Protein AF-A0A0F0HI13-F1 (afdb_monomer_lite)

Structure (mmCIF, N/CA/C/O backbone):
data_AF-A0A0F0HI13-F1
#
_entry.id   AF-A0A0F0HI13-F1
#
loop_
_atom_site.group_PDB
_atom_site.id
_atom_site.type_symbol
_atom_site.label_atom_id
_atom_site.label_alt_id
_atom_site.label_comp_id
_atom_site.label_asym_id
_atom_site.label_entity_id
_atom_site.label_seq_id
_atom_site.pdbx_PDB_ins_code
_atom_site.Cartn_x
_atom_site.Cartn_y
_atom_site.Cartn_z
_atom_site.occupancy
_atom_site.B_iso_or_equiv
_atom_site.auth_seq_id
_atom_site.auth_comp_id
_atom_site.auth_asym_id
_atom_site.auth_atom_id
_atom_site.pdbx_PDB_model_num
ATOM 1 N N . MET A 1 1 ? 26.342 11.929 -11.368 1.00 48.34 1 MET A N 1
ATOM 2 C CA . MET A 1 1 ? 26.048 12.139 -9.928 1.00 48.34 1 MET A CA 1
ATOM 3 C C . MET A 1 1 ? 24.817 13.023 -9.690 1.00 48.34 1 MET A C 1
ATOM 5 O O . MET A 1 1 ? 24.295 13.022 -8.588 1.00 48.34 1 MET A O 1
ATOM 9 N N . THR A 1 2 ? 24.311 13.731 -10.706 1.00 52.81 2 THR A N 1
ATOM 10 C CA . THR A 1 2 ? 23.126 14.609 -10.640 1.00 52.81 2 THR A CA 1
ATOM 11 C C . THR A 1 2 ? 21.781 13.887 -10.816 1.00 52.81 2 THR A C 1
ATOM 13 O O . THR A 1 2 ? 20.737 14.492 -10.602 1.00 52.81 2 THR A O 1
ATOM 16 N N . SER A 1 3 ? 21.779 12.604 -11.191 1.00 61.59 3 SER A N 1
ATOM 17 C CA . SER A 1 3 ? 20.562 11.848 -11.516 1.00 61.59 3 SER A CA 1
ATOM 18 C C . SER A 1 3 ? 19.782 11.339 -10.298 1.00 61.59 3 SER A C 1
ATOM 20 O O . SER A 1 3 ? 18.561 11.277 -10.363 1.00 61.59 3 SER A O 1
ATOM 22 N N . GLY A 1 4 ? 20.455 11.005 -9.189 1.00 66.81 4 GLY A N 1
ATOM 23 C CA . GLY A 1 4 ? 19.796 10.444 -7.998 1.00 66.81 4 GLY A CA 1
ATOM 24 C C . GLY A 1 4 ? 18.893 11.455 -7.289 1.00 66.81 4 GLY A C 1
ATOM 25 O O . GLY A 1 4 ? 17.694 11.247 -7.171 1.00 66.81 4 GLY A O 1
ATOM 26 N N . TRP A 1 5 ? 19.447 12.619 -6.950 1.00 77.50 5 TRP A N 1
ATOM 27 C CA . TRP A 1 5 ? 18.736 13.668 -6.211 1.00 77.50 5 TRP A CA 1
ATOM 28 C C . TRP A 1 5 ? 17.525 14.237 -6.959 1.00 77.50 5 TRP A C 1
ATOM 30 O O . TRP A 1 5 ? 16.534 14.614 -6.340 1.00 77.50 5 TRP A O 1
ATOM 40 N N . ALA A 1 6 ? 17.588 14.295 -8.293 1.00 78.88 6 ALA A N 1
ATOM 41 C CA . ALA A 1 6 ? 16.457 14.719 -9.113 1.00 78.88 6 ALA A CA 1
ATOM 42 C C . ALA A 1 6 ? 15.305 13.701 -9.055 1.00 78.88 6 ALA A C 1
ATOM 44 O O . ALA A 1 6 ? 14.146 14.097 -8.940 1.00 78.88 6 ALA A O 1
ATOM 45 N N . ALA A 1 7 ? 15.617 12.401 -9.081 1.00 75.25 7 ALA A N 1
ATOM 46 C CA . ALA A 1 7 ? 14.622 11.342 -8.932 1.00 75.25 7 ALA A CA 1
ATOM 47 C C . ALA A 1 7 ? 13.991 11.350 -7.530 1.00 75.25 7 ALA A C 1
ATOM 49 O O . ALA A 1 7 ? 12.770 11.244 -7.410 1.00 75.25 7 ALA A O 1
ATOM 50 N N . ASP A 1 8 ? 14.797 11.567 -6.487 1.00 80.12 8 ASP A N 1
ATOM 51 C CA . ASP A 1 8 ? 14.316 11.697 -5.107 1.00 80.12 8 ASP A CA 1
ATOM 52 C C . ASP A 1 8 ? 13.393 12.912 -4.925 1.00 80.12 8 ASP A C 1
ATOM 54 O O . ASP A 1 8 ? 12.356 12.812 -4.265 1.00 80.12 8 ASP A O 1
ATOM 58 N N . LEU A 1 9 ? 13.711 14.052 -5.555 1.00 85.25 9 LEU A N 1
ATOM 59 C CA . LEU A 1 9 ? 12.842 15.234 -5.537 1.00 85.25 9 LEU A CA 1
ATOM 60 C C . LEU A 1 9 ? 11.496 14.965 -6.210 1.00 85.25 9 LEU A C 1
ATOM 62 O O . LEU A 1 9 ? 10.455 15.358 -5.684 1.00 85.25 9 LEU A O 1
ATOM 66 N N . VAL A 1 10 ? 11.511 14.301 -7.367 1.00 82.81 10 VAL A N 1
ATOM 67 C CA . VAL A 1 10 ? 10.290 13.949 -8.103 1.00 82.81 10 VAL A CA 1
ATOM 68 C C . VAL A 1 10 ? 9.428 12.997 -7.275 1.00 82.81 10 VAL A C 1
ATOM 70 O O . VAL A 1 10 ? 8.232 13.242 -7.121 1.00 82.81 10 VAL A O 1
ATOM 73 N N . LEU A 1 11 ? 10.032 11.973 -6.665 1.00 75.12 11 LEU A N 1
ATOM 74 C CA . LEU A 1 11 ? 9.355 11.061 -5.740 1.00 75.12 11 LEU A CA 1
ATOM 75 C C . LEU A 1 11 ? 8.727 11.808 -4.562 1.00 75.12 11 LEU A C 1
ATOM 77 O O . LEU A 1 11 ? 7.538 11.638 -4.288 1.00 75.12 11 LEU A O 1
ATOM 81 N N . GLY A 1 12 ? 9.497 12.677 -3.905 1.00 76.00 12 GLY A N 1
ATOM 82 C CA . GLY A 1 12 ? 9.010 13.500 -2.802 1.00 76.00 12 GLY A CA 1
ATOM 83 C C . GLY A 1 12 ? 7.833 14.384 -3.213 1.00 76.00 12 GLY A C 1
ATOM 84 O O . GLY A 1 12 ? 6.848 14.478 -2.483 1.00 76.00 12 GLY A O 1
ATOM 85 N N . CYS A 1 13 ? 7.887 14.975 -4.408 1.00 82.12 13 CYS A N 1
ATOM 86 C CA . CYS A 1 13 ? 6.826 15.828 -4.935 1.00 82.12 13 CYS A CA 1
ATOM 87 C C . CYS A 1 13 ? 5.531 15.043 -5.201 1.00 82.12 13 CYS A C 1
ATOM 89 O O . CYS A 1 13 ? 4.450 15.496 -4.824 1.00 82.12 13 CYS A O 1
ATOM 91 N N . ILE A 1 14 ? 5.631 13.837 -5.772 1.00 78.25 14 ILE A N 1
ATOM 92 C CA . ILE A 1 14 ? 4.474 12.958 -6.007 1.00 78.25 14 ILE A CA 1
ATOM 93 C C . ILE A 1 14 ? 3.833 12.533 -4.681 1.00 78.25 14 ILE A C 1
ATOM 95 O O . ILE A 1 14 ? 2.609 12.573 -4.550 1.00 78.25 14 ILE A O 1
ATOM 99 N N . VAL A 1 15 ? 4.641 12.178 -3.676 1.00 78.56 15 VAL A N 1
ATOM 100 C CA . VAL A 1 15 ? 4.142 11.843 -2.333 1.00 78.56 15 VAL A CA 1
ATOM 101 C C . VAL A 1 15 ? 3.471 13.063 -1.686 1.00 78.56 15 VAL A C 1
ATOM 103 O O . VAL A 1 15 ? 2.384 12.956 -1.122 1.00 78.56 15 VAL A O 1
ATOM 106 N N . LEU A 1 16 ? 4.056 14.254 -1.800 1.00 78.25 16 LEU A N 1
ATOM 107 C CA . LEU A 1 16 ? 3.472 15.469 -1.230 1.00 78.25 16 LEU A CA 1
ATOM 108 C C . LEU A 1 16 ? 2.124 15.818 -1.886 1.00 78.25 16 LEU A C 1
ATOM 110 O O . LEU A 1 16 ? 1.153 16.139 -1.194 1.00 78.25 16 LEU A O 1
ATOM 114 N N . LEU A 1 17 ? 2.053 15.715 -3.216 1.00 76.00 17 LEU A N 1
ATOM 115 C CA . LEU A 1 17 ? 0.839 15.950 -3.995 1.00 76.00 17 LEU A CA 1
ATOM 116 C C . LEU A 1 17 ? -0.242 14.919 -3.664 1.00 76.00 17 LEU A C 1
ATOM 118 O O . LEU A 1 17 ? -1.359 15.305 -3.327 1.00 76.00 17 LEU A O 1
ATOM 122 N N . GLY A 1 18 ? 0.089 13.625 -3.673 1.00 71.19 18 GLY A N 1
ATOM 123 C CA . GLY A 1 18 ? -0.846 12.561 -3.307 1.00 71.19 18 GLY A CA 1
ATOM 124 C C . GLY A 1 18 ? -1.405 12.740 -1.894 1.00 71.19 18 GLY A C 1
ATOM 125 O O . GLY A 1 18 ? -2.604 12.562 -1.672 1.00 71.19 18 GLY A O 1
ATOM 126 N N . ALA A 1 19 ? -0.563 13.141 -0.935 1.00 71.19 19 ALA A N 1
ATOM 127 C CA . ALA A 1 19 ? -0.983 13.343 0.452 1.00 71.19 19 ALA A CA 1
ATOM 128 C C . ALA A 1 19 ? -1.896 14.570 0.592 1.00 71.19 19 ALA A C 1
ATOM 130 O O . ALA A 1 19 ? -2.893 14.526 1.316 1.00 71.19 19 ALA A O 1
ATOM 131 N N . SER A 1 20 ? -1.594 15.640 -0.147 1.00 71.31 20 SER A N 1
ATOM 132 C CA . SER A 1 20 ? -2.413 16.854 -0.202 1.00 71.31 20 SER A CA 1
ATOM 133 C C . SER A 1 20 ? -3.788 16.580 -0.815 1.00 71.31 20 SER A C 1
ATOM 135 O O . SER A 1 20 ? -4.802 17.016 -0.269 1.00 71.31 20 SER A O 1
ATOM 137 N N . VAL A 1 21 ? -3.848 15.790 -1.894 1.00 66.06 21 VAL A N 1
ATOM 138 C CA . VAL A 1 21 ? -5.112 15.374 -2.519 1.00 66.06 21 VAL A CA 1
ATOM 139 C C . VAL A 1 21 ? -5.912 14.458 -1.593 1.00 66.06 21 VAL A C 1
ATOM 141 O O . VAL A 1 21 ? -7.113 14.670 -1.452 1.00 66.06 21 VAL A O 1
ATOM 144 N N . GLN A 1 22 ? -5.283 13.515 -0.878 1.00 71.06 22 GLN A N 1
ATOM 145 C CA . GLN A 1 22 ? -5.995 12.708 0.124 1.00 71.06 22 GLN A CA 1
ATOM 146 C C . GLN A 1 22 ? -6.589 13.572 1.243 1.00 71.06 22 GLN A C 1
ATOM 148 O O . GLN A 1 22 ? -7.711 13.326 1.688 1.00 71.06 22 GLN A O 1
ATOM 153 N N . ARG A 1 23 ? -5.864 14.608 1.679 1.00 68.50 23 ARG A N 1
ATOM 154 C CA . ARG A 1 23 ? -6.336 15.563 2.690 1.00 68.50 23 ARG A CA 1
ATOM 155 C C . ARG A 1 23 ? -7.511 16.420 2.216 1.00 68.50 23 ARG A C 1
ATOM 157 O O . ARG A 1 23 ? -8.378 16.713 3.033 1.00 68.50 23 ARG A O 1
ATOM 164 N N . LEU A 1 24 ? -7.520 16.837 0.949 1.00 66.50 24 LEU A N 1
ATOM 165 C CA . LEU A 1 24 ? -8.520 17.758 0.392 1.00 66.50 24 LEU A CA 1
ATOM 166 C C . LEU A 1 24 ? -9.748 17.045 -0.189 1.00 66.50 24 LEU A C 1
ATOM 168 O O . LEU A 1 24 ? -10.864 17.524 -0.019 1.00 66.50 24 LEU A O 1
ATOM 172 N N . ALA A 1 25 ? -9.552 15.913 -0.868 1.00 62.06 25 ALA A N 1
ATOM 173 C CA . ALA A 1 25 ? -10.591 15.223 -1.633 1.00 62.06 25 ALA A CA 1
ATOM 174 C C . ALA A 1 25 ? -11.164 13.984 -0.927 1.00 62.06 25 ALA A C 1
ATOM 176 O O . ALA A 1 25 ? -12.161 13.437 -1.388 1.00 62.06 25 ALA A O 1
ATOM 177 N N . VAL A 1 26 ? -10.535 13.508 0.160 1.00 59.25 26 VAL A N 1
ATOM 178 C CA . VAL A 1 26 ? -10.877 12.227 0.821 1.00 59.25 26 VAL A CA 1
ATOM 179 C C . VAL A 1 26 ? -10.771 11.028 -0.151 1.00 59.25 26 VAL A C 1
ATOM 181 O O . VAL A 1 26 ? -11.333 9.960 0.067 1.00 59.25 26 VAL A O 1
ATOM 184 N N . ILE A 1 27 ? -10.006 11.186 -1.237 1.00 65.19 27 ILE A N 1
ATOM 185 C CA . ILE A 1 27 ? -9.635 10.124 -2.180 1.00 65.19 27 ILE A CA 1
ATOM 186 C C . ILE A 1 27 ? -8.320 9.508 -1.689 1.00 65.19 27 ILE A C 1
ATOM 188 O O . ILE A 1 27 ? -7.405 10.232 -1.307 1.00 65.19 27 ILE A O 1
ATOM 192 N N . GLY A 1 28 ? -8.203 8.179 -1.663 1.00 67.69 28 GLY A N 1
ATOM 193 C CA . GLY A 1 28 ? -7.002 7.511 -1.148 1.00 67.69 28 GLY A CA 1
ATOM 194 C C . GLY A 1 28 ? -5.725 7.918 -1.897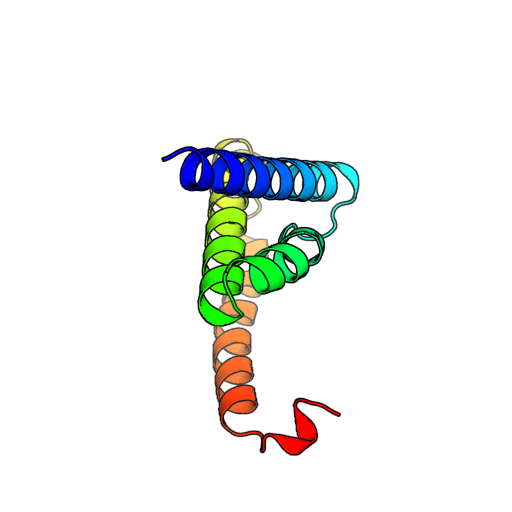 1.00 67.69 28 GLY A C 1
ATOM 195 O O . GLY A 1 28 ? -5.691 7.883 -3.122 1.00 67.69 28 GLY A O 1
ATOM 196 N N . PHE A 1 29 ? -4.657 8.237 -1.163 1.00 72.19 29 PHE A N 1
ATOM 197 C CA . PHE A 1 29 ? -3.315 8.606 -1.642 1.00 72.19 29 PHE A CA 1
ATOM 198 C C . PHE A 1 29 ? -2.817 7.685 -2.754 1.00 72.19 29 PHE A C 1
ATOM 200 O O . PHE A 1 29 ? -2.304 8.144 -3.773 1.00 72.19 29 PHE A O 1
ATOM 207 N N . ALA A 1 30 ? -3.026 6.379 -2.578 1.00 65.06 30 ALA A N 1
ATOM 208 C CA . ALA A 1 30 ? -2.608 5.371 -3.538 1.00 65.06 30 ALA A CA 1
ATOM 209 C C . ALA A 1 30 ? -3.308 5.520 -4.901 1.00 65.06 30 ALA A C 1
ATOM 211 O O . ALA A 1 30 ? -2.689 5.241 -5.919 1.00 65.06 30 ALA A O 1
ATOM 212 N N . LEU A 1 31 ? -4.549 6.016 -4.960 1.00 67.44 31 LEU A N 1
ATOM 213 C CA . LEU A 1 31 ? -5.264 6.221 -6.228 1.00 67.44 31 LEU A CA 1
ATOM 214 C C . LEU A 1 31 ? -4.633 7.329 -7.083 1.00 67.44 31 LEU A C 1
ATOM 216 O O . LEU A 1 31 ? -4.755 7.302 -8.302 1.00 67.44 31 LEU A O 1
ATOM 220 N N . VAL A 1 32 ? -3.943 8.282 -6.451 1.00 74.75 32 VAL A N 1
ATOM 221 C CA . VAL A 1 32 ? -3.303 9.420 -7.128 1.00 74.75 32 VAL A CA 1
ATOM 222 C C . VAL A 1 32 ? -1.817 9.149 -7.372 1.00 74.75 32 VAL A C 1
ATOM 224 O O . VAL A 1 32 ? -1.309 9.404 -8.460 1.00 74.75 32 VAL A O 1
ATOM 227 N N . ALA A 1 33 ? -1.111 8.619 -6.371 1.00 74.12 33 ALA A N 1
ATOM 228 C CA . ALA A 1 33 ? 0.343 8.476 -6.404 1.00 74.12 33 ALA A CA 1
ATOM 229 C C . ALA A 1 33 ? 0.825 7.170 -7.063 1.00 74.12 33 ALA A C 1
ATOM 231 O O . ALA A 1 33 ? 1.855 7.173 -7.738 1.00 74.12 33 ALA A O 1
ATOM 232 N N . SER A 1 34 ? 0.085 6.063 -6.908 1.00 74.75 34 SER A N 1
ATOM 233 C CA . SER A 1 34 ? 0.488 4.737 -7.407 1.00 74.75 34 SER A CA 1
ATOM 234 C C . SER A 1 34 ? 0.817 4.688 -8.908 1.00 74.75 34 SER A C 1
ATOM 236 O O . SER A 1 34 ? 1.901 4.205 -9.234 1.00 74.75 34 SER A O 1
ATOM 238 N N . PRO A 1 35 ? -0.010 5.206 -9.844 1.00 75.00 35 PRO A N 1
ATOM 239 C CA . PRO A 1 35 ? 0.285 5.081 -11.276 1.00 75.00 35 PRO A CA 1
ATOM 240 C C . PRO A 1 35 ? 1.600 5.766 -11.675 1.00 75.00 35 PRO A C 1
ATOM 242 O O . PRO A 1 35 ? 2.359 5.227 -12.476 1.00 75.00 35 PRO A O 1
ATOM 245 N N . VAL A 1 36 ? 1.922 6.912 -11.070 1.00 78.50 36 VAL A N 1
ATOM 246 C CA . VAL A 1 36 ? 3.171 7.634 -11.353 1.00 78.50 36 VAL A CA 1
ATOM 247 C C . VAL A 1 36 ? 4.374 6.929 -10.718 1.00 78.50 36 VAL A C 1
ATOM 249 O O . VAL A 1 36 ? 5.411 6.787 -11.362 1.00 78.50 36 VAL A O 1
ATOM 252 N N . LEU A 1 37 ? 4.236 6.424 -9.485 1.00 72.19 37 LEU A N 1
ATOM 253 C CA . LEU A 1 37 ? 5.289 5.640 -8.830 1.00 72.19 37 LEU A CA 1
ATOM 254 C C . LEU A 1 37 ? 5.601 4.345 -9.591 1.00 72.19 37 LEU A C 1
ATOM 256 O O . LEU A 1 37 ? 6.766 3.977 -9.715 1.00 72.19 37 LEU A O 1
ATOM 260 N N . VAL A 1 38 ? 4.580 3.667 -10.117 1.00 81.00 38 VAL A N 1
ATOM 261 C CA . VAL A 1 38 ? 4.739 2.446 -10.920 1.00 81.00 38 VAL A CA 1
ATOM 262 C C . VAL A 1 38 ? 5.447 2.733 -12.245 1.00 81.00 38 VAL A C 1
ATOM 264 O O . VAL A 1 38 ? 6.307 1.951 -12.642 1.00 81.00 38 VAL A O 1
ATOM 267 N N . LEU A 1 39 ? 5.152 3.861 -12.900 1.00 79.88 39 LEU A N 1
ATOM 268 C CA . LEU A 1 39 ? 5.857 4.274 -14.120 1.00 79.88 39 LEU A CA 1
ATOM 269 C C . LEU A 1 39 ? 7.343 4.581 -13.874 1.00 79.88 39 LEU A C 1
ATOM 271 O O . LEU A 1 39 ? 8.162 4.356 -14.760 1.00 79.88 39 LEU A O 1
ATOM 275 N N . LEU A 1 40 ? 7.696 5.079 -12.685 1.00 76.69 40 LEU A N 1
ATOM 276 C CA . LEU A 1 40 ? 9.070 5.464 -12.344 1.00 76.69 40 LEU A CA 1
ATOM 277 C C . LEU A 1 40 ? 9.914 4.307 -11.785 1.00 76.69 40 LEU A C 1
ATOM 279 O O . LEU A 1 40 ? 11.097 4.214 -12.102 1.00 76.69 40 LEU A O 1
ATOM 283 N N . LEU A 1 41 ? 9.339 3.451 -10.932 1.00 77.69 41 LEU A N 1
ATOM 284 C CA . LEU A 1 41 ? 10.064 2.407 -10.185 1.00 77.69 41 LEU A CA 1
ATOM 285 C C . LEU A 1 41 ? 9.729 0.976 -10.647 1.00 77.69 41 LEU A C 1
ATOM 287 O O . LEU A 1 41 ? 10.331 0.014 -10.168 1.00 77.69 41 LEU A O 1
ATOM 291 N N . GLY A 1 42 ? 8.765 0.818 -11.555 1.00 81.19 42 GLY A N 1
ATOM 292 C CA . GLY A 1 42 ? 8.173 -0.472 -11.898 1.00 81.19 42 GLY A CA 1
ATOM 293 C C . GLY A 1 42 ? 7.051 -0.880 -10.935 1.00 81.19 42 GLY A C 1
ATOM 294 O O . GLY A 1 42 ? 6.898 -0.330 -9.841 1.00 81.19 42 GLY A O 1
ATOM 295 N N . SER A 1 43 ? 6.249 -1.870 -11.340 1.00 79.12 43 SER A N 1
ATOM 296 C CA . SER A 1 43 ? 5.027 -2.276 -10.625 1.00 79.12 43 SER A CA 1
ATOM 297 C C . SER A 1 43 ? 5.289 -2.722 -9.186 1.00 79.12 43 SER A C 1
ATOM 299 O O . SER A 1 43 ? 4.621 -2.253 -8.268 1.00 79.12 43 SER A O 1
ATOM 301 N N . ALA A 1 44 ? 6.294 -3.571 -8.967 1.00 78.31 44 ALA A N 1
ATOM 302 C CA . ALA A 1 44 ? 6.586 -4.112 -7.644 1.00 78.31 44 ALA A CA 1
ATOM 303 C C . ALA A 1 44 ? 7.018 -3.022 -6.647 1.00 78.31 44 ALA A C 1
ATOM 305 O O . ALA A 1 44 ? 6.447 -2.904 -5.564 1.00 78.31 44 ALA A O 1
ATOM 306 N N . GLN A 1 45 ? 8.003 -2.201 -7.017 1.00 75.44 45 GLN A N 1
ATOM 307 C CA . GLN A 1 45 ? 8.570 -1.184 -6.127 1.00 75.44 45 GLN A CA 1
ATOM 308 C C . GLN A 1 45 ? 7.646 0.034 -5.975 1.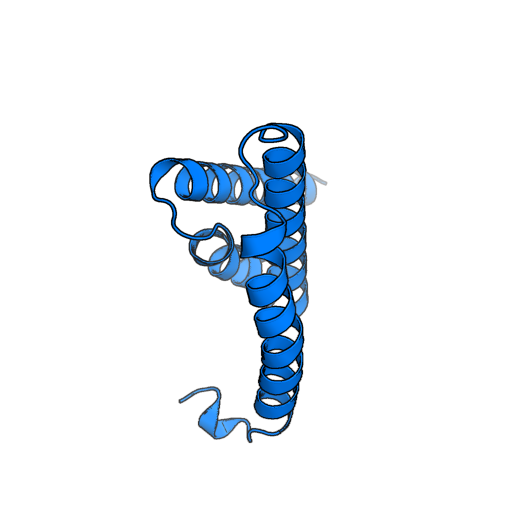00 75.44 45 GLN A C 1
ATOM 310 O O . GLN A 1 45 ? 7.511 0.563 -4.871 1.00 75.44 45 GLN A O 1
ATOM 315 N N . GLY A 1 46 ? 6.951 0.442 -7.043 1.00 77.62 46 GLY A N 1
ATOM 316 C CA . GLY A 1 46 ? 5.998 1.552 -7.003 1.00 77.62 46 GLY A CA 1
ATOM 317 C C . GLY A 1 46 ? 4.793 1.274 -6.100 1.00 77.62 46 GLY A C 1
ATOM 318 O O . GLY A 1 46 ? 4.429 2.117 -5.278 1.00 77.62 46 GLY A O 1
ATOM 319 N N . VAL A 1 47 ? 4.221 0.065 -6.177 1.00 80.12 47 VAL A N 1
ATOM 320 C CA . VAL A 1 47 ? 3.110 -0.350 -5.302 1.00 80.12 47 VAL A CA 1
ATOM 321 C C . VAL A 1 47 ? 3.571 -0.481 -3.849 1.00 80.12 47 VAL A C 1
ATOM 323 O O . VAL A 1 47 ? 2.865 -0.030 -2.944 1.00 80.12 47 VAL A O 1
ATOM 326 N N . LEU A 1 48 ? 4.759 -1.051 -3.613 1.00 79.88 48 LEU A N 1
ATOM 327 C CA . LEU A 1 48 ? 5.321 -1.189 -2.268 1.00 79.88 48 LEU A CA 1
ATOM 328 C C . LEU A 1 48 ? 5.495 0.183 -1.601 1.00 79.88 48 LEU A C 1
ATOM 330 O O . LEU A 1 48 ? 5.000 0.402 -0.496 1.00 79.88 48 LEU A O 1
ATOM 334 N N . LEU A 1 49 ? 6.144 1.123 -2.292 1.00 78.00 49 LEU A N 1
ATOM 335 C CA . LEU A 1 49 ? 6.401 2.462 -1.769 1.00 78.00 49 LEU A CA 1
ATOM 336 C C . LEU A 1 49 ? 5.097 3.248 -1.556 1.00 78.00 49 LEU A C 1
ATOM 338 O O . LEU A 1 49 ? 4.944 3.903 -0.525 1.00 78.00 49 LEU A O 1
ATOM 342 N N . SER A 1 50 ? 4.125 3.119 -2.466 1.00 80.19 50 SER A N 1
ATOM 343 C CA . SER A 1 50 ? 2.798 3.728 -2.313 1.00 80.19 50 SER A CA 1
ATOM 344 C C . SER A 1 50 ? 2.067 3.218 -1.065 1.00 80.19 50 SER A C 1
ATOM 346 O O . SER A 1 50 ? 1.515 4.013 -0.303 1.00 80.19 50 SER A O 1
ATOM 348 N N . ASN A 1 51 ? 2.075 1.903 -0.826 1.00 82.81 51 ASN A N 1
ATOM 349 C CA . ASN A 1 51 ? 1.439 1.307 0.351 1.00 82.81 51 ASN A CA 1
ATOM 350 C C . ASN A 1 51 ? 2.149 1.699 1.651 1.00 82.81 51 ASN A C 1
ATOM 352 O O . ASN A 1 51 ? 1.484 2.039 2.629 1.00 82.81 51 ASN A O 1
ATOM 356 N N . CYS A 1 52 ? 3.484 1.712 1.659 1.00 82.12 52 CYS A N 1
ATOM 357 C CA . CYS A 1 52 ? 4.263 2.166 2.810 1.00 82.12 52 CYS A CA 1
ATOM 358 C C . CYS A 1 52 ? 3.971 3.635 3.149 1.00 82.12 52 CYS A C 1
ATOM 360 O O . CYS A 1 52 ? 3.723 3.961 4.310 1.00 82.12 52 CYS A O 1
ATOM 362 N N . ALA A 1 53 ? 3.935 4.514 2.143 1.00 80.56 53 ALA A N 1
ATOM 363 C CA . ALA A 1 53 ? 3.607 5.925 2.331 1.00 80.56 53 ALA A CA 1
ATOM 364 C C . ALA A 1 53 ? 2.169 6.114 2.844 1.00 80.56 53 ALA A C 1
ATOM 366 O O . ALA A 1 53 ? 1.957 6.845 3.812 1.00 80.56 53 ALA A O 1
ATOM 367 N N . ALA A 1 54 ? 1.191 5.406 2.269 1.00 80.69 54 ALA A N 1
ATOM 368 C CA . ALA A 1 54 ? -0.188 5.425 2.755 1.00 80.69 54 ALA A CA 1
ATOM 369 C C . ALA A 1 54 ? -0.285 4.959 4.219 1.00 80.69 54 ALA A C 1
ATOM 371 O O . ALA A 1 54 ? -0.942 5.612 5.030 1.00 80.69 54 ALA A O 1
ATOM 372 N N . GLY A 1 55 ? 0.414 3.878 4.581 1.00 81.81 55 GLY A N 1
ATOM 373 C CA . GLY A 1 55 ? 0.486 3.374 5.953 1.00 81.81 55 GLY A CA 1
ATOM 374 C C . GLY A 1 55 ? 1.075 4.393 6.932 1.00 81.81 55 GLY A C 1
ATOM 375 O O . GLY A 1 55 ? 0.514 4.606 8.006 1.00 81.81 55 GLY A O 1
ATOM 376 N N . ALA A 1 56 ? 2.150 5.084 6.545 1.00 83.06 56 ALA A N 1
ATOM 377 C CA . ALA A 1 56 ? 2.749 6.145 7.353 1.00 83.06 56 ALA A CA 1
ATOM 378 C C . ALA A 1 56 ? 1.794 7.337 7.548 1.00 83.06 56 ALA A C 1
ATOM 380 O O . ALA A 1 56 ? 1.637 7.820 8.669 1.00 83.06 56 ALA A O 1
ATOM 381 N N . ILE A 1 57 ? 1.102 7.773 6.488 1.00 81.38 57 ILE A N 1
ATOM 382 C CA . ILE A 1 57 ? 0.091 8.842 6.557 1.00 81.38 57 ILE A CA 1
ATOM 383 C C . ILE A 1 57 ? -1.035 8.453 7.523 1.00 81.38 57 ILE A C 1
ATOM 385 O O . ILE A 1 57 ? -1.440 9.263 8.357 1.00 81.38 57 ILE A O 1
ATOM 389 N N . ILE A 1 58 ? -1.518 7.209 7.440 1.00 79.38 58 ILE A N 1
ATOM 390 C CA . ILE A 1 58 ? -2.547 6.676 8.341 1.00 79.38 58 ILE A CA 1
ATOM 391 C C . ILE A 1 58 ? -2.038 6.678 9.789 1.00 79.38 58 ILE A C 1
ATOM 393 O O . ILE A 1 58 ? -2.731 7.188 10.665 1.00 79.38 58 ILE A O 1
ATOM 397 N N . ALA A 1 59 ? -0.826 6.176 10.048 1.00 81.44 59 ALA A N 1
ATOM 398 C CA . ALA A 1 59 ? -0.245 6.123 11.390 1.00 81.44 59 ALA A CA 1
ATOM 399 C C . ALA A 1 59 ? -0.092 7.519 12.019 1.00 81.44 59 ALA A C 1
ATOM 401 O O . ALA A 1 59 ? -0.504 7.724 13.160 1.00 81.44 59 ALA A O 1
ATOM 402 N N . VAL A 1 60 ? 0.425 8.495 11.263 1.00 82.62 60 VAL A N 1
ATOM 403 C CA . VAL A 1 60 ? 0.545 9.897 11.703 1.00 82.62 60 VAL A CA 1
ATOM 404 C C . VAL A 1 60 ? -0.832 10.539 11.916 1.00 82.62 60 VAL A C 1
ATOM 406 O O . VAL A 1 60 ? -1.034 11.302 12.860 1.00 82.62 60 VAL A O 1
ATOM 409 N N . GLY A 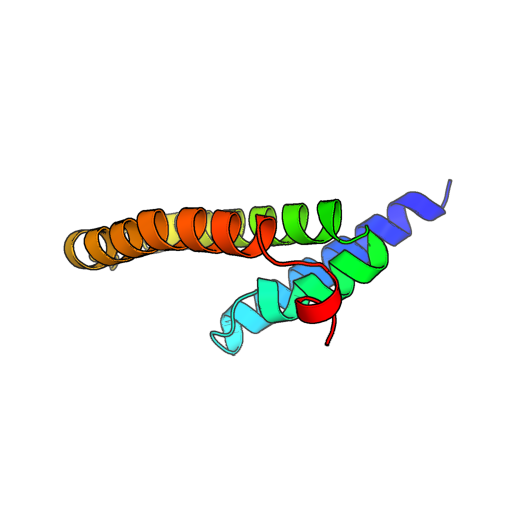1 61 ? -1.815 10.219 11.072 1.00 78.88 61 GLY A N 1
ATOM 410 C CA . GLY A 1 61 ? -3.197 10.661 11.267 1.00 78.88 61 GLY A CA 1
ATOM 411 C C . GLY A 1 61 ? -3.814 10.102 12.553 1.00 78.88 61 GLY A C 1
ATOM 412 O O . GLY A 1 61 ? -4.455 10.836 13.303 1.00 78.88 61 GLY A O 1
ATOM 413 N N . LEU A 1 62 ? -3.576 8.822 12.850 1.00 78.19 62 LEU A N 1
ATOM 414 C CA . LEU A 1 62 ? -4.064 8.153 14.058 1.00 78.19 62 LEU A CA 1
ATOM 415 C C . LEU A 1 62 ? -3.453 8.726 15.340 1.00 78.19 62 LEU A C 1
ATOM 417 O O . LEU A 1 62 ? -4.185 8.911 16.314 1.00 78.19 62 LEU A O 1
ATOM 421 N N . THR A 1 63 ? -2.156 9.049 15.346 1.00 78.50 63 THR A N 1
ATOM 422 C CA . THR A 1 63 ? -1.518 9.692 16.507 1.00 78.50 63 THR A CA 1
ATOM 423 C C . THR A 1 63 ? -2.073 11.097 16.756 1.00 78.50 63 THR A C 1
ATOM 425 O O . THR A 1 63 ? -2.232 11.488 17.911 1.00 78.50 63 THR A O 1
ATOM 428 N N . GLY A 1 64 ? -2.450 11.832 15.702 1.00 73.94 64 GLY A N 1
ATOM 429 C CA . GLY A 1 64 ? -3.103 13.142 15.809 1.00 73.94 64 GLY A CA 1
ATOM 430 C C . GLY A 1 64 ? -4.593 13.098 16.189 1.00 73.94 64 GLY A C 1
ATOM 431 O O . GLY A 1 64 ? -5.092 14.022 16.829 1.00 73.94 64 GLY A O 1
ATOM 432 N N . SER A 1 65 ? -5.319 12.031 15.837 1.00 70.00 65 SER A N 1
ATOM 433 C CA . SER A 1 65 ? -6.776 11.913 16.037 1.00 70.00 65 SER A CA 1
ATOM 434 C C . SER A 1 65 ? -7.203 11.172 17.311 1.00 70.00 65 SER A C 1
ATOM 436 O O . SER A 1 65 ? -8.388 10.863 17.461 1.00 70.00 65 SER A O 1
ATOM 438 N N . GLY A 1 66 ? -6.284 10.930 18.253 1.00 58.16 66 GLY A N 1
ATOM 439 C CA . GLY A 1 66 ? -6.418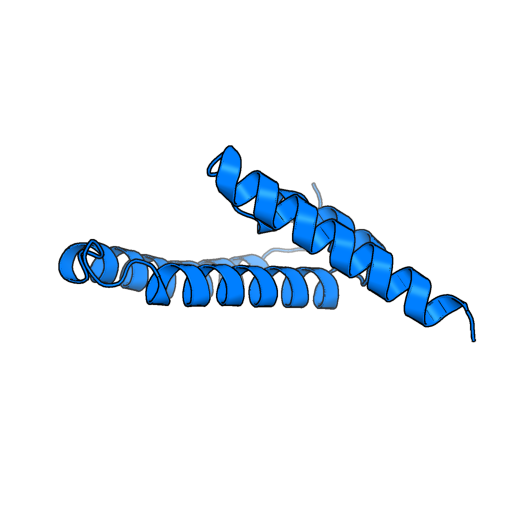 10.035 19.418 1.00 58.16 66 GLY A CA 1
ATOM 440 C C . GLY A 1 66 ? -7.619 10.203 20.375 1.00 58.16 66 GLY A C 1
ATOM 441 O O . GLY A 1 66 ? -7.700 9.470 21.354 1.00 58.16 66 GLY A O 1
ATOM 442 N N . ARG A 1 67 ? -8.577 11.108 20.125 1.00 58.56 67 ARG A N 1
ATOM 443 C CA . ARG A 1 67 ? -9.816 11.276 20.917 1.00 58.56 67 ARG A CA 1
ATOM 444 C C . ARG A 1 67 ? -11.138 11.065 20.163 1.00 58.56 67 ARG A C 1
ATOM 446 O O . ARG A 1 67 ? -12.179 11.092 20.809 1.00 58.56 67 ARG A O 1
ATOM 453 N N . GLN A 1 68 ? -11.137 10.847 18.844 1.00 64.19 68 GLN A N 1
ATOM 454 C CA . GLN A 1 68 ? -12.375 10.623 18.059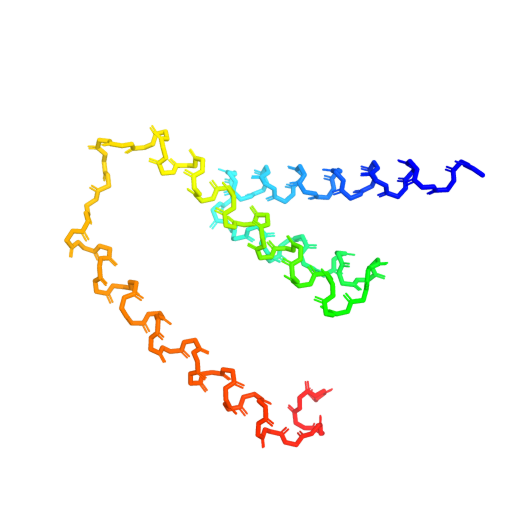 1.00 64.19 68 GLN A CA 1
ATOM 455 C C . GLN A 1 68 ? -12.443 9.256 17.367 1.00 64.19 68 GLN A C 1
ATOM 457 O O . GLN A 1 68 ? -13.442 8.924 16.729 1.00 64.19 68 GLN A O 1
ATOM 462 N N . VAL A 1 69 ? -11.401 8.439 17.505 1.00 63.53 69 VAL A N 1
ATOM 463 C CA . VAL A 1 69 ? -11.375 7.098 16.926 1.00 63.53 69 VAL A CA 1
ATOM 464 C C . VAL A 1 69 ? -12.311 6.201 17.737 1.00 63.53 69 VAL A C 1
ATOM 466 O O . VAL A 1 69 ? -12.151 6.076 18.947 1.00 63.53 69 VAL A O 1
ATOM 469 N N . ARG A 1 70 ? -13.313 5.597 17.087 1.00 73.56 70 ARG A N 1
ATOM 470 C CA . ARG A 1 70 ? -14.212 4.596 17.688 1.00 73.56 70 ARG A CA 1
ATOM 471 C C . ARG A 1 70 ? -13.649 3.194 17.418 1.00 73.56 70 ARG A C 1
ATOM 473 O O . ARG A 1 70 ? -14.054 2.575 16.431 1.00 73.56 70 ARG A O 1
ATOM 480 N N . PRO A 1 71 ? -12.741 2.663 18.260 1.00 74.00 71 PRO A N 1
ATOM 481 C CA . PRO A 1 71 ? -12.068 1.391 17.997 1.00 74.00 71 PRO A CA 1
ATOM 482 C C . PRO A 1 71 ? -13.056 0.237 17.826 1.00 74.00 71 PRO A C 1
ATOM 484 O O . PRO A 1 71 ? -12.873 -0.590 16.943 1.00 74.00 71 PRO A O 1
ATOM 487 N N . ALA A 1 72 ? -14.155 0.237 18.588 1.00 75.00 72 ALA A N 1
ATOM 488 C CA . ALA A 1 72 ? -15.198 -0.783 18.498 1.00 75.00 72 ALA A CA 1
ATOM 489 C C . ALA A 1 72 ? -15.893 -0.839 17.123 1.00 75.00 72 ALA A C 1
ATOM 491 O O . ALA A 1 72 ? -16.303 -1.911 16.695 1.00 75.00 72 ALA A O 1
ATOM 492 N N . ALA A 1 73 ? -16.000 0.291 16.415 1.00 76.56 73 ALA A N 1
ATOM 493 C CA . ALA A 1 73 ? -16.558 0.331 15.063 1.00 76.56 73 ALA A CA 1
ATOM 494 C C . ALA A 1 73 ? -15.496 0.036 13.990 1.00 76.56 73 ALA A C 1
ATOM 496 O O . ALA A 1 73 ? -15.826 -0.527 12.955 1.00 76.56 73 ALA A O 1
ATOM 497 N N . MET A 1 74 ? -14.222 0.373 14.229 1.00 74.00 74 MET A N 1
ATOM 498 C CA . MET A 1 74 ? -13.137 0.086 13.280 1.00 74.00 74 MET A CA 1
ATOM 499 C C . MET A 1 74 ? -12.715 -1.382 13.277 1.00 74.00 74 MET A C 1
ATOM 501 O O . MET A 1 74 ? -12.424 -1.913 12.212 1.00 74.00 74 MET A O 1
ATOM 505 N N . LEU A 1 75 ? -12.695 -2.046 14.434 1.00 80.56 75 LEU A N 1
ATOM 506 C CA . LEU A 1 75 ? -12.241 -3.433 14.564 1.00 80.56 75 LEU A CA 1
ATOM 507 C C . LEU A 1 75 ? -12.941 -4.416 13.602 1.00 80.56 75 LEU A C 1
ATOM 509 O O . LEU A 1 75 ? -12.230 -5.178 12.948 1.00 80.56 75 LEU A O 1
ATOM 513 N N . PRO A 1 76 ? -14.282 -4.400 13.439 1.00 80.25 76 PRO A N 1
ATOM 514 C CA . PRO A 1 76 ? -14.943 -5.283 12.480 1.00 80.25 76 PRO A CA 1
ATOM 515 C C . PRO A 1 76 ? -14.600 -4.947 11.023 1.00 80.25 76 PRO A C 1
ATOM 517 O O . PRO A 1 76 ? -14.459 -5.863 10.219 1.00 80.25 76 PRO A O 1
ATOM 520 N N . LEU A 1 77 ? -14.399 -3.669 10.676 1.00 77.12 77 LEU A N 1
ATOM 521 C CA . LEU A 1 77 ? -13.951 -3.281 9.331 1.00 77.12 77 LEU A CA 1
ATOM 522 C C . LEU A 1 77 ? -12.507 -3.715 9.057 1.00 77.12 77 LEU A C 1
ATOM 524 O O . LEU A 1 77 ? -12.215 -4.214 7.974 1.00 77.12 77 LEU A O 1
ATOM 528 N N . VAL A 1 78 ? -11.612 -3.562 10.036 1.00 78.56 78 VAL A N 1
ATOM 529 C CA . VAL A 1 78 ? -10.226 -4.039 9.942 1.00 78.56 78 VAL A CA 1
ATOM 530 C C . VAL A 1 78 ? -10.200 -5.561 9.823 1.00 78.56 78 VAL A C 1
ATOM 532 O O . VAL A 1 78 ? -9.468 -6.084 8.991 1.00 78.56 78 VAL A O 1
ATOM 535 N N . GLY A 1 79 ? -11.027 -6.268 10.597 1.00 81.81 79 GLY A N 1
ATOM 536 C CA . GLY A 1 79 ? -11.182 -7.718 10.497 1.00 81.81 79 GLY A CA 1
ATOM 537 C C . GLY A 1 79 ? -11.687 -8.152 9.122 1.00 81.81 79 GLY A C 1
ATOM 538 O O . GLY A 1 79 ? -11.085 -9.019 8.496 1.00 81.81 79 GLY A O 1
ATOM 539 N N . ALA A 1 80 ? -12.730 -7.496 8.605 1.00 77.69 80 ALA A N 1
ATOM 540 C CA . ALA A 1 80 ? -13.235 -7.753 7.260 1.00 77.69 80 ALA A CA 1
ATOM 541 C C . ALA A 1 80 ? -12.142 -7.536 6.202 1.00 77.69 80 ALA A C 1
ATOM 543 O O . ALA A 1 80 ? -11.900 -8.428 5.393 1.00 77.69 80 ALA A O 1
ATOM 544 N N . ALA A 1 81 ? -11.419 -6.414 6.261 1.00 71.88 81 ALA A N 1
ATOM 545 C CA . ALA A 1 81 ? -10.309 -6.126 5.356 1.00 71.88 81 ALA A CA 1
ATOM 546 C C . ALA A 1 81 ? -9.179 -7.167 5.463 1.00 71.88 81 ALA A C 1
ATOM 548 O O . ALA A 1 81 ? -8.672 -7.638 4.445 1.00 71.88 81 ALA A O 1
ATOM 549 N N . ALA A 1 82 ? -8.815 -7.573 6.681 1.00 77.88 82 ALA A N 1
ATOM 550 C CA . ALA A 1 82 ? -7.793 -8.587 6.926 1.00 77.88 82 ALA A CA 1
ATOM 551 C C . ALA A 1 82 ? -8.173 -9.958 6.348 1.00 77.88 82 ALA A C 1
ATOM 553 O O . ALA A 1 82 ? -7.287 -10.715 5.964 1.00 77.88 82 ALA A O 1
ATOM 554 N N . CYS A 1 83 ? -9.466 -10.269 6.238 1.00 77.81 83 CYS A N 1
ATOM 555 C CA . CYS A 1 83 ? -9.945 -11.481 5.579 1.00 77.81 83 CYS A CA 1
ATOM 556 C C . CYS A 1 83 ? -10.054 -11.322 4.056 1.00 77.81 83 CYS A C 1
ATOM 558 O O . CYS A 1 83 ? -9.703 -12.242 3.320 1.00 77.81 83 CYS A O 1
ATOM 560 N N . THR A 1 84 ? -10.523 -10.177 3.556 1.00 73.12 84 THR A N 1
ATOM 561 C CA . THR A 1 84 ? -10.765 -9.986 2.117 1.00 73.12 84 THR A CA 1
ATOM 562 C C . THR A 1 84 ? -9.488 -9.740 1.322 1.00 73.12 84 THR A C 1
ATOM 564 O O . THR A 1 84 ? -9.408 -10.151 0.168 1.00 73.12 84 THR A O 1
ATOM 567 N N . VAL A 1 85 ? -8.474 -9.096 1.910 1.00 76.56 85 VAL A N 1
ATOM 568 C CA . VAL A 1 85 ? -7.219 -8.760 1.212 1.00 76.56 85 VAL A CA 1
ATOM 569 C C . VAL A 1 85 ? -6.400 -10.005 0.823 1.00 76.56 85 VAL A C 1
ATOM 571 O O . VAL A 1 85 ? -6.018 -10.096 -0.344 1.00 76.56 85 VAL A O 1
ATOM 574 N N . PRO A 1 86 ? -6.158 -10.995 1.709 1.00 75.50 86 PRO A N 1
ATOM 575 C CA . PRO A 1 86 ? -5.444 -12.223 1.345 1.00 75.50 86 PRO A CA 1
ATOM 576 C C . PRO A 1 86 ? -6.226 -13.082 0.352 1.00 75.50 86 PRO A C 1
ATOM 578 O O . PRO A 1 86 ? -5.646 -13.711 -0.526 1.00 75.50 86 PRO A O 1
ATOM 581 N N . VAL A 1 87 ? -7.556 -13.103 0.479 1.00 80.81 87 VAL A N 1
ATOM 582 C CA . VAL A 1 87 ? -8.420 -13.817 -0.467 1.00 80.81 87 VAL A CA 1
ATOM 583 C C . VAL A 1 87 ? -8.324 -13.169 -1.848 1.00 80.81 87 VAL A C 1
ATOM 585 O O . VAL A 1 87 ? -8.112 -13.868 -2.834 1.00 80.81 87 VAL A O 1
ATOM 588 N N . GLY A 1 88 ? -8.394 -11.838 -1.923 1.00 75.38 88 GLY A N 1
ATOM 589 C CA . GLY A 1 88 ? -8.221 -11.097 -3.170 1.00 75.38 88 GLY A CA 1
ATOM 590 C C . GLY A 1 88 ? -6.846 -11.312 -3.805 1.00 75.38 88 GLY A C 1
ATOM 591 O O . GLY A 1 88 ? -6.766 -11.545 -5.009 1.00 75.38 88 GLY A O 1
ATOM 592 N N . SER A 1 89 ? -5.768 -11.306 -3.012 1.00 77.94 89 SER A N 1
ATOM 593 C CA . SER A 1 89 ? -4.417 -11.557 -3.532 1.00 77.94 89 SER A CA 1
ATOM 594 C C . SER A 1 89 ? -4.239 -12.994 -4.024 1.00 77.94 89 SER A C 1
ATOM 596 O O . SER A 1 89 ? -3.625 -13.210 -5.067 1.00 77.94 89 SER A O 1
ATOM 598 N N . TRP A 1 90 ? -4.818 -13.975 -3.327 1.00 80.25 90 TRP A N 1
ATOM 599 C CA . TRP A 1 90 ? -4.802 -15.372 -3.750 1.00 80.25 90 TRP A CA 1
ATOM 600 C C . TRP A 1 90 ? -5.562 -15.581 -5.062 1.00 80.25 90 TRP A C 1
ATOM 602 O O . TRP A 1 90 ? -5.064 -16.263 -5.955 1.00 80.25 90 TRP A O 1
ATOM 612 N N . VAL A 1 91 ? -6.735 -14.957 -5.205 1.00 79.69 91 VAL A N 1
ATOM 613 C CA . VAL A 1 91 ? -7.512 -14.984 -6.451 1.00 79.69 91 VAL A CA 1
ATOM 614 C C . VAL A 1 91 ? -6.725 -14.329 -7.587 1.00 79.69 91 VAL A C 1
ATOM 616 O O . VAL A 1 91 ? -6.576 -14.939 -8.641 1.00 79.69 91 VAL A O 1
ATOM 619 N N . ALA A 1 92 ? -6.149 -13.144 -7.365 1.00 74.75 92 ALA A N 1
ATOM 620 C CA . ALA A 1 92 ? -5.335 -12.453 -8.367 1.00 74.75 92 ALA A CA 1
ATOM 621 C C . ALA A 1 92 ? -4.119 -13.285 -8.812 1.00 74.75 92 ALA A C 1
ATOM 623 O O . ALA A 1 92 ? -3.811 -13.333 -9.996 1.00 74.75 92 ALA A O 1
ATOM 624 N N . ALA A 1 93 ? -3.472 -14.003 -7.889 1.00 74.00 93 ALA A N 1
ATOM 625 C CA . ALA A 1 93 ? -2.347 -14.887 -8.196 1.00 74.00 93 ALA A CA 1
ATOM 626 C C . ALA A 1 93 ? -2.744 -16.164 -8.963 1.00 74.00 93 ALA A C 1
ATOM 628 O O . ALA A 1 93 ? -1.880 -16.853 -9.503 1.00 74.00 93 ALA A O 1
ATOM 629 N N . ARG A 1 94 ? -4.035 -16.520 -8.978 1.00 76.00 94 ARG A N 1
ATOM 630 C CA . ARG A 1 94 ? -4.572 -17.712 -9.652 1.00 76.00 94 ARG A CA 1
ATOM 631 C C . ARG A 1 94 ? -5.259 -17.397 -10.982 1.00 76.00 94 ARG A C 1
ATOM 633 O O . ARG A 1 94 ? -5.596 -18.337 -11.700 1.00 76.00 94 ARG A O 1
ATOM 640 N N . LEU A 1 95 ? -5.472 -16.123 -11.315 1.00 70.56 95 LEU A N 1
ATOM 641 C CA . LEU A 1 95 ? -6.067 -15.724 -12.588 1.00 70.56 95 LEU A CA 1
ATOM 642 C C . LEU A 1 95 ? -5.031 -15.799 -13.725 1.00 70.56 95 LEU A C 1
ATOM 644 O O . LEU A 1 95 ? -3.922 -15.289 -13.571 1.00 70.56 95 LEU A O 1
ATOM 648 N N . PRO A 1 96 ? -5.375 -16.399 -14.878 1.00 62.31 96 PRO A N 1
ATOM 649 C CA . PRO A 1 96 ? -4.486 -16.427 -16.031 1.00 62.31 96 PRO A CA 1
ATOM 650 C 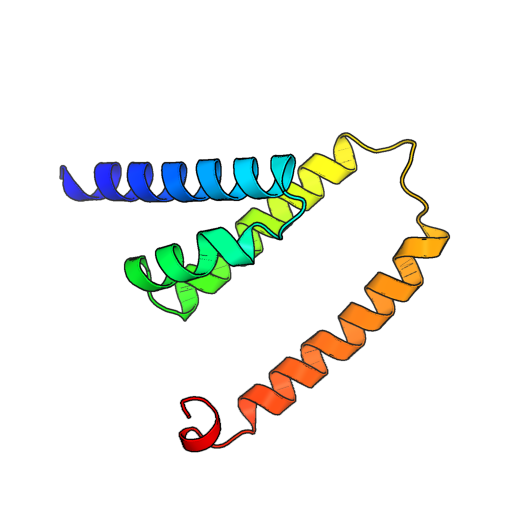C . PRO A 1 96 ? -4.295 -15.014 -16.619 1.00 62.31 96 PRO A C 1
ATOM 652 O O . PRO A 1 96 ? -5.251 -14.239 -16.727 1.00 62.31 96 PRO A O 1
ATOM 655 N N . GLU A 1 97 ? -3.056 -14.701 -17.024 1.00 58.09 97 GLU A N 1
ATOM 656 C CA . GLU A 1 97 ? -2.603 -13.389 -17.535 1.00 58.09 97 GLU A CA 1
ATOM 657 C C . GLU A 1 97 ? -3.516 -12.712 -18.584 1.00 58.09 97 GLU A C 1
ATOM 659 O O . GLU A 1 97 ? -3.674 -11.492 -18.500 1.00 58.09 97 GLU A O 1
ATOM 664 N N . PRO A 1 98 ? -4.186 -13.426 -19.519 1.00 56.16 98 PRO A N 1
ATOM 665 C CA . PRO A 1 98 ? -5.057 -12.794 -20.517 1.00 56.16 98 PRO A CA 1
ATOM 666 C C . PRO A 1 98 ? -6.270 -12.072 -19.920 1.00 56.16 98 PRO A C 1
ATOM 668 O O . PRO A 1 98 ? -6.784 -11.143 -20.526 1.00 56.16 98 PRO A O 1
ATOM 671 N N . THR A 1 99 ? -6.727 -12.484 -18.735 1.00 55.78 99 THR A N 1
ATOM 672 C CA . THR A 1 99 ? -7.849 -11.850 -18.017 1.00 55.78 99 THR A CA 1
ATOM 673 C C . THR A 1 99 ? -7.416 -10.716 -17.089 1.00 55.78 99 THR A C 1
ATOM 675 O O . THR A 1 99 ? -8.261 -9.964 -16.623 1.00 55.78 99 THR A O 1
ATOM 678 N N . LEU A 1 100 ? -6.118 -10.594 -16.799 1.00 53.81 100 LEU A N 1
ATOM 679 C CA . LEU A 1 100 ? -5.559 -9.523 -15.965 1.00 53.81 100 LEU A CA 1
ATOM 680 C C . LEU A 1 100 ? -5.180 -8.273 -16.777 1.00 53.81 100 LEU A C 1
ATOM 682 O O . LEU A 1 100 ? -5.008 -7.206 -16.194 1.00 53.81 100 LEU A O 1
ATOM 686 N N . LEU A 1 101 ? -5.031 -8.416 -18.099 1.00 51.44 101 LEU A N 1
ATOM 687 C CA . LEU A 1 101 ? -4.590 -7.368 -19.029 1.00 51.44 101 LEU A CA 1
ATOM 688 C C . LEU A 1 101 ? -5.651 -6.977 -20.082 1.00 51.44 101 LEU A C 1
ATOM 690 O O . LEU A 1 101 ? -5.344 -6.164 -20.953 1.00 51.44 101 LEU A O 1
ATOM 694 N N . ALA A 1 102 ? -6.855 -7.560 -20.023 1.00 48.09 102 ALA A N 1
ATOM 695 C CA . ALA A 1 102 ? -8.013 -7.206 -20.856 1.00 48.09 102 ALA A CA 1
ATOM 696 C C . ALA A 1 102 ? -8.919 -6.200 -20.135 1.00 48.09 102 ALA A C 1
ATOM 698 O O . ALA A 1 102 ? -9.440 -5.293 -20.822 1.00 48.09 102 ALA A O 1
#

pLDDT: mean 73.43, std 8.41, range [48.09, 85.25]

Foldseek 3Di:
DPPPVVLVVVLVVLLVVLLVCCVVVVDQSCVRRQVVLCVSPNNPRSNVVSVVSSVVSVVVVCVVPVPPDPCVVVVVVVVVCVVVVVVVVVVVVPDDPVVVVD

Sequence (102 aa):
MTSGWAADLVLGCIVLLGASVQRLAVIGFALVASPVLVLLLGSAQGVLLSNCAAGAIIAVGLTGSGRQVRPAAMLPLVGAAACTVPVGSWVAARLPEPTLLA

Secondary structure (DSSP, 8-state):
--HHHHHHHHHHHHHHHHHHHHHHH---HHHHHHHHHHHHH-HHHHHHHHHHHHHHHHHHHHHH-TTT--HHHHHHHHHHHHHHHHHHHHHHHHS-HHHH--

Radius of gyration: 16.69 Å; chains: 1; bounding box: 43×36×42 Å